Protein AF-A0A0D3JJ73-F1 (afdb_monomer_lite)

Foldseek 3Di:
DDPVVVVVVVVCVVVVLVVCCVVVVAPGWDKDWADDVVSVDPDPDTDIDTGGDRDDPPPDDPPDDDDCVVVPPDDDDDDDDDDDDDDDPDDD

Radius of gyration: 17.13 Å; chains: 1; bounding box: 45×40×37 Å

Sequence (92 aa):
MAPDVAASTLASLPRLAQLVKAATGAPAVKVLQNSGAEAGQEVFHAHFHVVPRFGKGDSSEPGPMLPAEAAEATLPSEEGRGALASGRCSTL

InterPro domains:
  IPR001310 Histidine triad (HIT) protein [PTHR46648] (1-67)
  IPR011146 HIT-like domain [PF01230] (9-54)
  IPR011146 HIT-like domain [PS51084] (1-61)
  IPR036265 HIT-like superfamily [G3DSA:3.30.428.10] (1-77)
  IPR036265 HIT-like superfamily [SSF54197] (3-64)

Secondary structure (DSSP, 8-state):
--HHHHHHHHHHHHHHHHHHHHHHT-SEEEEE---SGGGT--SSS---EEEEE-STT------PPPPGGGS-SS------------------

Structure (mmCIF, N/CA/C/O backbone):
data_AF-A0A0D3JJ73-F1
#
_entry.id   AF-A0A0D3JJ73-F1
#
loop_
_atom_site.group_PDB
_atom_site.id
_atom_site.type_symbol
_atom_site.label_atom_id
_atom_site.label_alt_id
_atom_site.label_comp_id
_atom_site.label_asym_id
_atom_site.label_entity_id
_atom_site.label_seq_id
_atom_site.pdbx_PDB_ins_code
_atom_site.Cartn_x
_atom_site.Cartn_y
_atom_site.Cartn_z
_atom_site.occupancy
_atom_site.B_iso_or_equiv
_atom_site.auth_seq_id
_atom_site.auth_comp_id
_atom_site.auth_asym_id
_atom_site.auth_atom_id
_atom_site.pdbx_PDB_model_num
ATOM 1 N N . MET A 1 1 ? 6.502 0.156 -14.106 1.00 86.62 1 MET A N 1
ATOM 2 C CA . MET A 1 1 ? 5.117 0.675 -14.158 1.00 86.62 1 MET A CA 1
ATOM 3 C C . MET A 1 1 ? 5.145 1.968 -14.954 1.00 86.62 1 MET A C 1
ATOM 5 O O . MET A 1 1 ? 6.067 2.741 -14.730 1.00 86.62 1 MET A O 1
ATOM 9 N N . ALA A 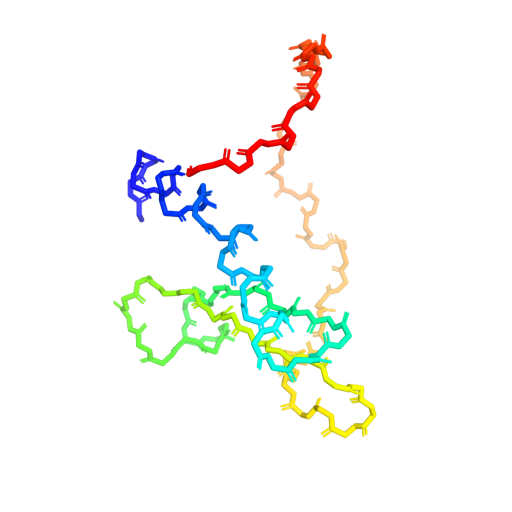1 2 ? 4.230 2.176 -15.904 1.00 94.94 2 ALA A N 1
ATOM 10 C CA . ALA A 1 2 ? 4.179 3.431 -16.660 1.00 94.94 2 ALA A CA 1
ATOM 11 C C . ALA A 1 2 ? 3.727 4.601 -15.753 1.00 94.94 2 ALA A C 1
ATOM 13 O O . ALA A 1 2 ? 3.005 4.344 -14.783 1.00 94.94 2 ALA A O 1
ATOM 14 N N . PRO A 1 3 ? 4.139 5.858 -16.016 1.00 95.69 3 PRO A N 1
ATOM 15 C CA . PRO A 1 3 ? 3.846 6.990 -15.128 1.00 95.69 3 PRO A CA 1
ATOM 16 C C . PRO A 1 3 ? 2.351 7.239 -14.882 1.00 95.69 3 PRO A C 1
ATOM 18 O O . PRO A 1 3 ? 1.945 7.518 -13.756 1.00 95.69 3 PRO A O 1
ATOM 21 N N . ASP A 1 4 ? 1.520 7.092 -15.909 1.00 96.00 4 ASP A N 1
ATOM 22 C CA . ASP A 1 4 ? 0.061 7.243 -15.850 1.00 96.00 4 ASP A CA 1
ATOM 23 C C . ASP A 1 4 ? -0.607 6.130 -15.021 1.00 96.00 4 ASP A C 1
ATOM 25 O O . ASP A 1 4 ? -1.492 6.383 -14.194 1.00 96.00 4 ASP A O 1
ATOM 29 N N . VAL A 1 5 ? -0.120 4.895 -15.165 1.00 94.44 5 VAL A N 1
ATOM 30 C CA . VAL A 1 5 ? -0.559 3.748 -14.357 1.00 94.44 5 VAL A CA 1
ATOM 31 C C . VAL A 1 5 ? -0.155 3.936 -12.893 1.00 94.44 5 VAL A C 1
ATOM 33 O O . VAL A 1 5 ? -0.944 3.657 -11.989 1.00 94.44 5 VAL A O 1
ATOM 36 N N . ALA A 1 6 ? 1.047 4.457 -12.637 1.00 94.62 6 ALA A N 1
ATOM 37 C CA . ALA A 1 6 ? 1.499 4.764 -11.284 1.00 94.62 6 ALA A CA 1
ATOM 38 C C . ALA A 1 6 ? 0.645 5.863 -10.642 1.00 94.62 6 ALA A C 1
ATOM 40 O O . ALA A 1 6 ? 0.180 5.688 -9.516 1.00 94.62 6 ALA A O 1
ATOM 41 N N . ALA A 1 7 ? 0.376 6.951 -11.367 1.00 95.69 7 ALA A N 1
ATOM 42 C CA . ALA A 1 7 ? -0.447 8.052 -10.877 1.00 95.69 7 ALA A CA 1
ATOM 43 C C . ALA A 1 7 ? -1.861 7.585 -10.497 1.00 95.69 7 ALA A C 1
ATOM 45 O O . ALA A 1 7 ? -2.325 7.855 -9.389 1.00 95.69 7 ALA A O 1
ATOM 46 N N . SER A 1 8 ? -2.525 6.832 -11.378 1.00 95.38 8 SER A N 1
ATOM 47 C CA . SER A 1 8 ? -3.877 6.312 -11.127 1.00 95.38 8 SER A CA 1
ATOM 48 C C . SER A 1 8 ? -3.926 5.295 -9.978 1.00 95.38 8 SER A C 1
ATOM 50 O O . SER A 1 8 ? -4.832 5.350 -9.142 1.00 95.38 8 SER A O 1
ATOM 52 N N . THR A 1 9 ? -2.928 4.411 -9.880 1.00 93.38 9 THR A N 1
ATOM 53 C CA . THR A 1 9 ? -2.840 3.417 -8.798 1.00 93.38 9 THR A CA 1
ATOM 54 C C . THR A 1 9 ? -2.608 4.090 -7.442 1.00 93.38 9 THR A C 1
ATOM 56 O O . THR A 1 9 ? -3.349 3.844 -6.486 1.00 93.38 9 THR A O 1
ATOM 59 N N . LEU A 1 10 ? -1.616 4.983 -7.354 1.00 95.12 10 LEU A N 1
ATOM 60 C CA . LEU A 1 10 ? -1.254 5.666 -6.110 1.00 95.12 10 LEU A CA 1
ATOM 61 C C . LEU A 1 10 ? -2.342 6.645 -5.645 1.00 95.12 10 LEU A C 1
ATOM 63 O O . LEU A 1 10 ? -2.536 6.794 -4.439 1.00 95.12 10 LEU A O 1
ATOM 67 N N . ALA A 1 11 ? -3.107 7.247 -6.565 1.00 96.38 11 ALA A N 1
ATOM 68 C CA . ALA A 1 11 ? -4.228 8.127 -6.224 1.00 96.38 11 ALA A CA 1
ATOM 69 C C . ALA A 1 11 ? -5.301 7.434 -5.361 1.00 96.38 11 ALA A C 1
ATOM 71 O O . ALA A 1 11 ? -5.967 8.084 -4.555 1.00 96.38 11 ALA A O 1
ATOM 72 N N . SER A 1 12 ? -5.447 6.111 -5.484 1.00 94.38 12 SER A N 1
ATOM 73 C CA . SER A 1 12 ? -6.433 5.333 -4.721 1.00 94.38 12 SER A CA 1
ATOM 74 C C . SER A 1 12 ? -5.932 4.886 -3.339 1.00 94.38 12 SER A C 1
ATOM 76 O O . SER A 1 12 ? -6.744 4.555 -2.468 1.00 94.38 12 SER A O 1
ATOM 78 N N . LEU A 1 13 ? -4.614 4.886 -3.098 1.00 94.62 13 LEU A N 1
ATOM 79 C CA . LEU A 1 13 ? -4.024 4.350 -1.864 1.00 94.62 13 LEU A CA 1
ATOM 80 C C . LEU A 1 13 ? -4.450 5.085 -0.584 1.00 94.62 13 LEU A C 1
ATOM 82 O O . LEU A 1 13 ? -4.752 4.392 0.390 1.00 94.62 13 LEU A O 1
ATOM 86 N N . PRO A 1 14 ? -4.541 6.432 -0.532 1.00 94.56 14 PRO A N 1
ATOM 87 C CA . PRO A 1 14 ? -4.975 7.123 0.683 1.00 94.56 14 PRO A CA 1
ATOM 88 C C . PRO A 1 14 ? -6.381 6.709 1.127 1.00 94.56 14 PRO A C 1
ATOM 90 O O . PRO A 1 14 ? -6.608 6.450 2.310 1.00 94.56 14 PRO A O 1
ATOM 93 N N . ARG A 1 15 ? -7.312 6.571 0.171 1.00 95.69 15 ARG A N 1
ATOM 94 C CA . ARG A 1 15 ? -8.680 6.103 0.436 1.00 95.69 15 ARG A CA 1
ATOM 95 C C . ARG A 1 15 ? -8.675 4.667 0.957 1.00 95.69 15 ARG A C 1
ATOM 97 O O . ARG A 1 15 ? -9.331 4.385 1.956 1.00 95.69 15 ARG A O 1
ATOM 104 N N . LEU A 1 16 ? -7.923 3.769 0.317 1.00 95.38 16 LEU A N 1
ATOM 105 C CA . LEU A 1 16 ? -7.816 2.373 0.752 1.00 95.38 16 LEU A CA 1
ATOM 106 C C . LEU A 1 16 ? -7.214 2.254 2.156 1.00 95.38 16 LEU A C 1
ATOM 108 O O . LEU A 1 16 ? -7.758 1.530 2.984 1.00 95.38 16 LEU A O 1
ATOM 112 N N . ALA A 1 17 ? -6.152 3.000 2.462 1.00 94.88 17 ALA A N 1
ATOM 113 C CA . ALA A 1 17 ? -5.533 2.987 3.784 1.00 94.88 17 ALA A CA 1
ATOM 114 C C . ALA A 1 17 ? -6.507 3.455 4.880 1.00 94.88 17 ALA A C 1
ATOM 116 O O . ALA A 1 17 ? -6.571 2.840 5.945 1.00 94.88 17 ALA A O 1
ATOM 117 N N . GLN A 1 18 ? -7.308 4.493 4.617 1.00 95.50 18 GLN A N 1
ATOM 118 C CA . GLN A 1 18 ? -8.349 4.953 5.544 1.00 95.50 18 GLN A CA 1
ATOM 119 C C . GLN A 1 18 ? -9.450 3.907 5.746 1.00 95.50 18 GLN A C 1
ATOM 121 O O . GLN A 1 18 ? -9.851 3.664 6.884 1.00 95.50 18 GLN A O 1
ATOM 126 N N . LEU A 1 19 ? -9.908 3.262 4.669 1.00 96.06 19 LEU A N 1
ATOM 127 C CA . LEU A 1 19 ? -10.920 2.205 4.743 1.00 96.06 19 LEU A CA 1
ATOM 128 C C . LEU A 1 19 ? -10.409 0.985 5.513 1.00 96.06 19 LEU A C 1
ATOM 130 O O . LEU A 1 19 ? -11.114 0.485 6.382 1.00 96.06 19 LEU A O 1
ATOM 134 N N . VAL A 1 20 ? -9.173 0.547 5.260 1.00 94.44 20 VAL A N 1
ATOM 135 C CA . VAL A 1 20 ? -8.536 -0.546 6.010 1.00 94.44 20 VAL A CA 1
ATOM 136 C C . VAL A 1 20 ? -8.406 -0.174 7.484 1.00 94.44 20 VAL A C 1
ATOM 138 O O . VAL A 1 20 ? -8.745 -0.978 8.350 1.00 94.44 20 VAL A O 1
ATOM 141 N N . LYS A 1 21 ? -7.982 1.057 7.791 1.00 93.06 21 LYS A N 1
ATOM 142 C CA . LYS A 1 21 ? -7.891 1.546 9.170 1.00 93.06 21 LYS A CA 1
ATOM 143 C C . LYS A 1 21 ? -9.253 1.512 9.872 1.00 93.06 21 LYS A C 1
ATOM 145 O O . LYS A 1 21 ? -9.354 0.996 10.980 1.00 93.06 21 LYS A O 1
ATOM 150 N N . ALA A 1 22 ? -10.296 2.019 9.215 1.00 94.25 22 ALA A N 1
ATOM 151 C CA . ALA A 1 22 ? -11.652 2.049 9.757 1.00 94.25 22 ALA A CA 1
ATOM 152 C C . ALA A 1 22 ? -12.243 0.642 9.933 1.00 94.25 22 ALA A C 1
ATOM 154 O O . ALA A 1 22 ? -12.848 0.361 10.961 1.00 94.25 22 ALA A O 1
ATOM 155 N N . ALA A 1 23 ? -12.032 -0.249 8.961 1.00 95.06 23 ALA A N 1
ATOM 156 C CA . ALA A 1 23 ? -12.546 -1.616 8.991 1.00 95.06 23 ALA A CA 1
ATOM 157 C C . ALA A 1 23 ? -11.866 -2.487 10.055 1.00 95.06 23 ALA A C 1
ATOM 159 O O . ALA A 1 23 ? -12.495 -3.377 10.617 1.00 95.06 23 ALA A O 1
ATOM 160 N N . THR A 1 24 ? -10.582 -2.245 10.323 1.00 91.88 24 THR A N 1
ATOM 161 C CA . THR A 1 24 ? -9.788 -3.067 11.249 1.00 91.88 24 THR A CA 1
ATOM 162 C C . THR A 1 24 ? -9.671 -2.468 12.650 1.00 91.88 24 THR A C 1
ATOM 164 O O . THR A 1 24 ? -9.255 -3.163 13.570 1.00 91.88 24 THR A O 1
ATOM 167 N N . GLY A 1 25 ? -10.008 -1.186 12.832 1.00 91.06 25 GLY A N 1
ATOM 168 C CA . GLY A 1 25 ? -9.811 -0.469 14.096 1.00 91.06 25 GLY A CA 1
ATOM 169 C C . GLY A 1 25 ? -8.338 -0.219 14.442 1.00 91.06 25 GLY A C 1
ATOM 170 O O . GLY A 1 25 ? -8.029 0.186 15.562 1.00 91.06 25 GLY A O 1
ATOM 171 N N . ALA A 1 26 ? -7.420 -0.460 13.502 1.00 91.12 26 ALA A N 1
ATOM 172 C CA . ALA A 1 26 ? -5.994 -0.290 13.729 1.00 91.12 26 ALA A CA 1
ATOM 173 C C . ALA A 1 26 ? -5.632 1.191 13.973 1.00 91.12 26 ALA A C 1
ATOM 175 O O . ALA A 1 26 ? -6.141 2.081 13.286 1.00 91.12 26 ALA A O 1
ATOM 176 N N . PRO A 1 27 ? -4.719 1.511 14.906 1.00 90.88 27 PRO A N 1
ATOM 177 C CA . PRO A 1 27 ? -4.250 2.882 15.110 1.00 90.88 27 PRO A CA 1
ATOM 178 C C . PRO A 1 27 ? -3.471 3.434 13.905 1.00 90.88 27 PRO A C 1
ATOM 180 O O . PRO A 1 27 ? -3.536 4.639 13.630 1.00 90.88 27 PRO A O 1
ATOM 183 N N . ALA A 1 28 ? -2.776 2.576 13.152 1.00 90.50 28 ALA A N 1
ATOM 184 C CA . ALA A 1 28 ? -1.969 2.960 11.996 1.00 90.50 28 ALA A CA 1
ATOM 185 C C . ALA A 1 28 ? -2.045 1.927 10.860 1.00 90.50 28 ALA A C 1
ATOM 187 O O . ALA A 1 28 ? -2.489 0.797 11.051 1.00 90.50 28 ALA A O 1
ATOM 188 N N . VAL A 1 29 ? -1.599 2.323 9.666 1.00 93.25 29 VAL A N 1
ATOM 189 C CA . VAL A 1 29 ? -1.499 1.465 8.477 1.00 93.25 29 VAL A CA 1
ATOM 190 C C . VAL A 1 29 ? -0.149 1.718 7.813 1.00 93.25 29 VAL A C 1
ATOM 192 O O . VAL A 1 29 ? 0.262 2.869 7.671 1.00 93.25 29 VAL A O 1
ATOM 195 N N . LYS A 1 30 ? 0.538 0.650 7.406 1.00 93.06 30 LYS A N 1
ATOM 196 C CA . LYS A 1 30 ? 1.775 0.694 6.623 1.00 93.06 30 LYS A CA 1
ATOM 197 C C . LYS A 1 30 ? 1.458 0.392 5.164 1.00 93.06 30 LYS A C 1
ATOM 199 O O . LYS A 1 30 ? 0.833 -0.626 4.879 1.00 93.06 30 LYS A O 1
ATOM 204 N N . VAL A 1 31 ? 1.914 1.251 4.258 1.00 94.56 31 VAL A N 1
ATOM 205 C CA . VAL A 1 31 ? 1.823 1.028 2.813 1.00 94.56 31 VAL A CA 1
ATOM 206 C C . VAL A 1 31 ? 3.232 0.866 2.260 1.00 94.56 31 VAL A C 1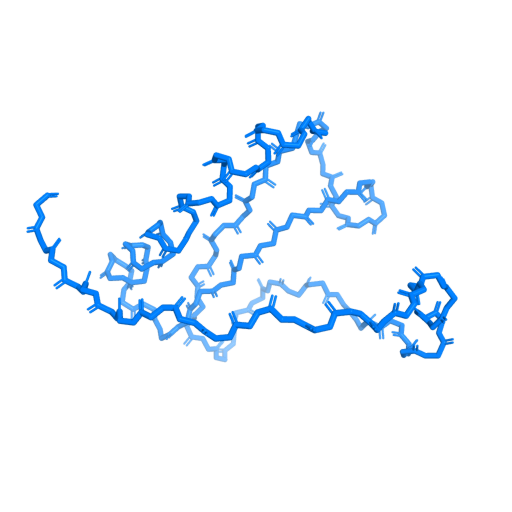
ATOM 208 O O . VAL A 1 31 ? 4.068 1.733 2.497 1.00 94.56 31 VAL A O 1
ATOM 211 N N . LEU A 1 32 ? 3.512 -0.241 1.571 1.00 94.44 32 LEU A N 1
ATOM 212 C CA . LEU A 1 32 ? 4.828 -0.505 0.979 1.00 94.44 32 LEU A CA 1
ATOM 213 C C . LEU A 1 32 ? 4.708 -1.259 -0.344 1.00 94.44 32 LEU A C 1
ATOM 215 O O . LEU A 1 32 ? 3.733 -1.975 -0.580 1.00 94.44 32 LEU A O 1
ATOM 219 N N . GLN A 1 33 ? 5.732 -1.112 -1.175 1.00 95.19 33 GLN A N 1
ATOM 220 C CA . GLN A 1 33 ? 5.946 -1.897 -2.381 1.00 95.19 33 GLN A CA 1
ATOM 221 C C . GLN A 1 33 ? 7.412 -2.322 -2.404 1.00 95.19 33 GLN A C 1
ATOM 223 O O . GLN A 1 33 ? 8.296 -1.489 -2.214 1.00 95.19 33 GLN A O 1
ATOM 228 N N . ASN A 1 34 ? 7.653 -3.612 -2.631 1.00 95.25 34 ASN A N 1
ATOM 229 C CA . ASN A 1 34 ? 8.997 -4.170 -2.727 1.00 95.25 34 ASN A CA 1
ATOM 230 C C . ASN A 1 34 ? 9.356 -4.373 -4.196 1.00 95.25 34 ASN A C 1
ATOM 232 O O . ASN A 1 34 ? 8.581 -4.970 -4.948 1.00 95.25 34 ASN A O 1
ATOM 236 N N . SER A 1 35 ? 10.529 -3.886 -4.596 1.00 95.75 35 SER A N 1
ATOM 237 C CA . SER A 1 35 ? 11.058 -4.036 -5.952 1.00 95.75 35 SER A CA 1
ATOM 238 C C . SER A 1 35 ? 12.354 -4.841 -5.920 1.00 95.75 35 SER A C 1
ATOM 240 O O . SER A 1 35 ? 13.376 -4.348 -5.451 1.00 95.75 35 SER A O 1
ATOM 242 N N . GLY A 1 36 ? 12.305 -6.068 -6.440 1.00 94.94 36 GLY A N 1
ATOM 243 C CA . GLY A 1 36 ? 13.416 -7.021 -6.443 1.00 94.94 36 GLY A CA 1
ATOM 244 C C . GLY A 1 36 ? 13.380 -8.011 -5.274 1.00 94.94 36 GLY A C 1
ATOM 245 O O . GLY A 1 36 ? 12.843 -7.722 -4.205 1.00 94.94 36 GLY A O 1
ATOM 246 N N . ALA A 1 37 ? 13.973 -9.191 -5.485 1.00 93.94 37 ALA A N 1
ATOM 247 C CA . ALA A 1 37 ? 13.985 -10.277 -4.501 1.00 93.94 37 ALA A CA 1
ATOM 248 C C . ALA A 1 37 ? 14.632 -9.859 -3.168 1.00 93.94 37 ALA A C 1
ATOM 250 O O . ALA A 1 37 ? 14.061 -10.104 -2.112 1.00 93.94 37 ALA A O 1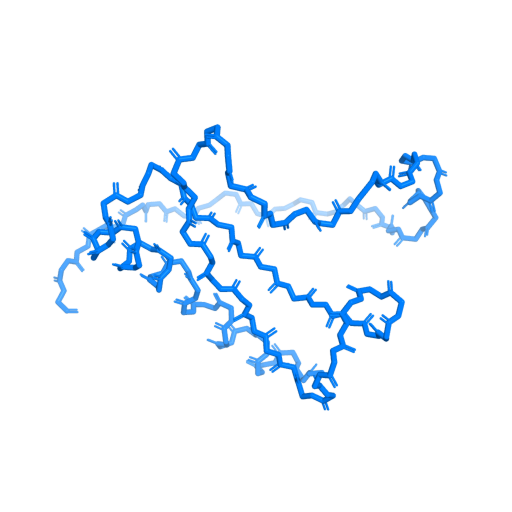
ATOM 251 N N . GLU A 1 38 ? 15.760 -9.141 -3.221 1.00 94.38 38 GLU A N 1
ATOM 252 C CA . GLU A 1 38 ? 16.480 -8.638 -2.035 1.00 94.38 38 GLU A CA 1
ATOM 253 C C . GLU A 1 38 ? 15.677 -7.606 -1.228 1.00 94.38 38 GLU A C 1
ATOM 255 O O . GLU A 1 38 ? 15.886 -7.443 -0.030 1.00 94.38 38 GLU A O 1
ATOM 260 N N . ALA A 1 39 ? 14.713 -6.929 -1.862 1.00 91.62 39 ALA A N 1
ATOM 261 C CA . ALA A 1 39 ? 13.774 -6.048 -1.171 1.00 91.62 39 ALA A CA 1
ATOM 262 C C . ALA A 1 39 ? 12.605 -6.820 -0.526 1.00 91.62 39 ALA A C 1
ATOM 264 O O . ALA A 1 39 ? 11.699 -6.200 0.024 1.00 91.62 39 ALA A O 1
ATOM 265 N N . GLY A 1 40 ? 12.582 -8.155 -0.618 1.00 92.12 40 GLY A N 1
ATOM 266 C CA . GLY A 1 40 ? 11.486 -8.999 -0.141 1.00 92.12 40 GLY A CA 1
ATOM 267 C C . GLY A 1 40 ? 10.311 -9.096 -1.118 1.00 92.12 40 GLY A C 1
ATOM 268 O O . GLY A 1 40 ? 9.168 -9.226 -0.681 1.00 92.12 40 GLY A O 1
ATOM 269 N N . GLN A 1 41 ? 10.545 -8.966 -2.431 1.00 95.44 41 GLN A N 1
ATOM 270 C CA . GLN A 1 41 ? 9.523 -9.235 -3.448 1.00 95.44 41 GLN A CA 1
ATOM 271 C C . GLN A 1 41 ? 9.509 -10.722 -3.820 1.00 95.44 41 GLN A C 1
ATOM 273 O O . GLN A 1 41 ? 10.464 -11.227 -4.404 1.00 95.44 41 GLN A O 1
ATOM 278 N N . GLU A 1 42 ? 8.391 -11.399 -3.566 1.00 95.25 42 GLU A N 1
ATOM 279 C CA . GLU A 1 42 ? 8.199 -12.802 -3.971 1.00 95.25 42 GLU A CA 1
ATOM 280 C C . GLU A 1 42 ? 7.408 -12.928 -5.282 1.00 95.25 42 GLU A C 1
ATOM 282 O O . GLU A 1 42 ? 7.678 -13.799 -6.108 1.00 95.25 42 GLU A O 1
ATOM 287 N N . VAL A 1 43 ? 6.446 -12.026 -5.510 1.00 95.94 43 VAL A N 1
ATOM 288 C CA . VAL A 1 43 ? 5.618 -11.999 -6.724 1.00 95.94 43 VAL A CA 1
ATOM 289 C C . VAL A 1 43 ? 6.063 -10.853 -7.627 1.00 95.94 43 VAL A C 1
ATOM 291 O O . VAL A 1 43 ? 5.893 -9.677 -7.293 1.00 95.94 43 VAL A O 1
ATOM 294 N N . PHE A 1 44 ? 6.584 -11.190 -8.810 1.00 95.31 44 PHE A N 1
ATOM 295 C CA . PHE A 1 44 ? 7.097 -10.243 -9.814 1.00 95.31 44 PHE A CA 1
ATOM 296 C C . PHE A 1 44 ? 5.988 -9.572 -10.641 1.00 95.31 44 PHE A C 1
ATOM 298 O O . PHE A 1 44 ? 6.031 -9.483 -11.865 1.00 95.31 44 PHE A O 1
ATOM 305 N N . HIS A 1 45 ? 4.988 -9.061 -9.931 1.00 94.44 45 HIS A N 1
ATOM 306 C CA . HIS A 1 45 ? 3.972 -8.137 -10.409 1.00 94.44 45 HIS A CA 1
ATOM 307 C C . HIS A 1 45 ? 3.939 -6.963 -9.433 1.00 94.44 45 HIS A C 1
ATOM 309 O O . HIS A 1 45 ? 4.001 -7.186 -8.228 1.00 94.44 45 HIS A O 1
ATOM 315 N N . ALA A 1 46 ? 3.878 -5.720 -9.908 1.00 93.19 46 ALA A N 1
ATOM 316 C CA . ALA A 1 46 ? 3.859 -4.577 -9.000 1.00 93.19 46 ALA A CA 1
ATOM 317 C C . ALA A 1 46 ? 2.580 -4.603 -8.146 1.00 93.19 46 ALA A C 1
ATOM 319 O O . ALA A 1 46 ? 1.476 -4.536 -8.678 1.00 93.19 46 ALA A O 1
ATOM 320 N N . HIS A 1 47 ? 2.736 -4.705 -6.829 1.00 95.44 47 HIS A N 1
ATOM 321 C CA . HIS A 1 47 ? 1.636 -4.752 -5.872 1.00 95.44 47 HIS A CA 1
ATOM 322 C C . HIS A 1 47 ? 1.978 -3.918 -4.641 1.00 95.44 47 HIS A C 1
ATOM 324 O O . HIS A 1 47 ? 3.143 -3.768 -4.283 1.00 95.44 47 HIS A O 1
ATOM 330 N N . PHE A 1 48 ? 0.952 -3.382 -3.989 1.00 95.19 48 PHE A N 1
ATOM 331 C CA . PHE A 1 48 ? 1.102 -2.599 -2.770 1.00 95.19 48 PHE A CA 1
ATOM 332 C C . PHE A 1 48 ? 0.524 -3.381 -1.604 1.00 95.19 48 PHE A C 1
ATOM 334 O O . PHE A 1 48 ? -0.636 -3.796 -1.636 1.00 95.19 48 PHE A O 1
ATOM 341 N N . HIS A 1 49 ? 1.317 -3.550 -0.556 1.00 94.69 49 HIS A N 1
ATOM 342 C CA . HIS A 1 49 ? 0.810 -4.047 0.711 1.00 94.69 49 HIS A CA 1
ATOM 343 C C . HIS A 1 49 ? 0.207 -2.881 1.490 1.00 94.69 49 HIS A C 1
ATOM 345 O O . HIS A 1 49 ? 0.861 -1.855 1.658 1.00 94.69 49 HIS A O 1
ATOM 351 N N . VAL A 1 50 ? -1.017 -3.050 1.992 1.00 94.00 50 VAL A N 1
ATOM 352 C CA . VAL A 1 50 ? -1.686 -2.117 2.911 1.00 94.00 50 VAL A CA 1
ATOM 353 C C . VAL A 1 50 ? -1.934 -2.871 4.213 1.00 94.00 50 VAL A C 1
ATOM 355 O O . VAL A 1 50 ? -2.895 -3.625 4.336 1.00 94.00 50 VAL A O 1
ATOM 358 N N . VAL A 1 51 ? -1.016 -2.7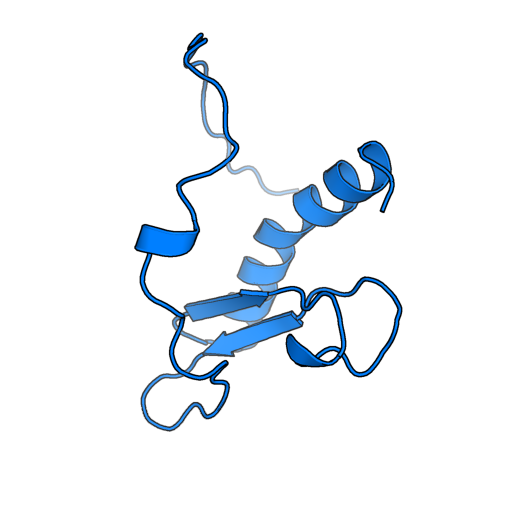23 5.165 1.00 92.62 51 VAL A N 1
ATOM 359 C CA . VAL A 1 51 ? -0.949 -3.558 6.370 1.00 92.62 51 VAL A CA 1
ATOM 360 C C . VAL A 1 51 ? -1.401 -2.752 7.591 1.00 92.62 51 VAL A C 1
ATOM 362 O O . VAL A 1 51 ? -0.704 -1.805 7.967 1.00 92.62 51 VAL A O 1
ATOM 365 N N . PRO A 1 52 ? -2.537 -3.086 8.230 1.00 92.62 52 PRO A N 1
ATOM 366 C CA . PRO A 1 52 ? -2.935 -2.475 9.498 1.00 92.62 52 PRO A CA 1
ATOM 367 C C . PRO A 1 52 ? -1.925 -2.812 10.605 1.00 92.62 52 PRO A C 1
ATOM 369 O O . PRO A 1 52 ? -1.375 -3.911 10.641 1.00 92.62 52 PRO A O 1
ATOM 372 N N . ARG A 1 53 ? -1.657 -1.855 11.495 1.00 91.00 53 ARG A N 1
ATOM 373 C CA . ARG A 1 53 ? -0.690 -1.969 12.598 1.00 91.00 53 ARG A CA 1
ATOM 374 C C . ARG A 1 53 ? -1.388 -1.711 13.928 1.00 91.00 53 ARG A C 1
ATOM 376 O O . ARG A 1 53 ? -2.001 -0.654 14.076 1.00 91.00 53 ARG A O 1
ATOM 383 N N . PHE A 1 54 ? -1.272 -2.639 14.876 1.00 87.94 54 PHE A N 1
ATOM 384 C CA . PHE A 1 54 ? -1.916 -2.615 16.195 1.00 87.94 54 PHE A CA 1
ATOM 385 C C . PHE A 1 54 ? -0.952 -2.320 17.351 1.00 87.94 54 PHE A C 1
ATOM 387 O O . PHE A 1 54 ? -1.399 -2.083 18.473 1.00 87.94 54 PHE A O 1
ATOM 394 N N . GLY A 1 55 ? 0.355 -2.252 17.088 1.00 80.06 55 GLY A N 1
ATOM 395 C CA . GLY A 1 55 ? 1.359 -1.875 18.079 1.00 80.06 55 GLY A CA 1
ATOM 396 C C . GLY A 1 55 ? 2.248 -3.042 18.506 1.00 80.06 55 GLY A C 1
ATOM 397 O O . GLY A 1 55 ? 2.761 -3.787 17.674 1.00 80.06 55 GLY A O 1
ATOM 398 N N . LYS A 1 56 ? 2.549 -3.137 19.806 1.00 60.22 56 LYS A N 1
ATOM 399 C CA . LYS A 1 56 ? 3.663 -3.955 20.310 1.00 60.22 56 LYS A CA 1
ATOM 400 C C . LYS A 1 56 ? 3.380 -5.453 20.107 1.00 60.22 56 LYS A C 1
ATOM 402 O O . LYS A 1 56 ? 2.496 -6.001 20.753 1.00 60.22 56 LYS A O 1
ATOM 407 N N . GLY A 1 57 ? 4.148 -6.087 19.218 1.00 60.62 57 GLY A N 1
ATOM 408 C CA . GLY A 1 57 ? 3.944 -7.470 18.767 1.00 60.62 57 GLY A CA 1
ATOM 409 C C . GLY A 1 57 ? 3.657 -7.599 17.267 1.00 60.62 57 GLY A C 1
ATOM 410 O O . GLY A 1 57 ? 3.691 -8.710 16.750 1.00 60.62 57 GLY A O 1
ATOM 411 N N . ASP A 1 58 ? 3.438 -6.486 16.556 1.00 58.84 58 ASP A N 1
ATOM 412 C CA . ASP A 1 58 ? 3.322 -6.484 15.097 1.00 58.84 58 ASP A CA 1
ATOM 413 C C . ASP A 1 58 ? 4.664 -6.860 14.440 1.00 58.84 58 ASP A C 1
ATOM 415 O O . ASP A 1 58 ? 5.472 -5.981 14.121 1.00 58.84 58 ASP A O 1
ATOM 419 N N . SER A 1 59 ? 4.910 -8.141 14.180 1.00 59.50 59 SER A N 1
ATOM 420 C CA . SER A 1 59 ? 5.997 -8.564 13.297 1.00 59.50 59 SER A CA 1
ATOM 421 C C . SER A 1 59 ? 5.632 -8.239 11.844 1.00 59.50 59 SER A C 1
ATOM 423 O O . SER A 1 59 ? 4.819 -8.907 11.213 1.00 59.50 59 SER A O 1
ATOM 425 N N . SER A 1 60 ? 6.217 -7.176 11.289 1.00 54.75 60 SER A N 1
ATOM 426 C CA . SER A 1 60 ? 6.137 -6.902 9.843 1.00 54.75 60 SER A CA 1
ATOM 427 C C . SER A 1 60 ? 7.395 -6.228 9.282 1.00 54.75 60 SER A C 1
ATOM 429 O O . SER A 1 60 ? 7.317 -5.557 8.255 1.00 54.75 60 SER A O 1
ATOM 431 N N . GLU A 1 61 ? 8.526 -6.309 9.981 1.00 52.38 61 GLU A N 1
ATOM 432 C CA . GLU A 1 61 ? 9.754 -5.561 9.670 1.00 52.38 61 GLU A CA 1
ATOM 433 C C . GLU A 1 61 ? 10.261 -5.842 8.236 1.00 52.38 61 GLU A C 1
ATOM 435 O O . GLU A 1 61 ? 10.466 -7.007 7.903 1.00 52.38 61 GLU A O 1
ATOM 440 N N . PRO A 1 62 ? 10.580 -4.838 7.396 1.00 54.44 62 PRO A N 1
ATOM 441 C CA . PRO A 1 62 ? 11.880 -4.845 6.744 1.00 54.44 62 PRO A CA 1
ATOM 442 C C . PRO A 1 62 ? 12.917 -4.479 7.818 1.00 54.44 62 PRO A C 1
ATOM 444 O O . PRO A 1 62 ? 12.718 -3.513 8.554 1.00 54.44 62 PRO A O 1
ATOM 447 N N . GLY A 1 63 ? 13.977 -5.276 7.952 1.00 50.31 63 GLY A N 1
ATOM 448 C CA . GLY A 1 63 ? 15.067 -5.048 8.909 1.00 50.31 63 GLY A CA 1
ATOM 449 C C . GLY A 1 63 ? 15.810 -3.713 8.704 1.00 50.31 63 GLY A C 1
ATOM 450 O O . GLY A 1 63 ? 15.399 -2.892 7.884 1.00 50.31 63 GLY A O 1
ATOM 451 N N . PRO A 1 64 ? 16.900 -3.461 9.455 1.00 46.91 64 PRO A N 1
ATOM 452 C CA . PRO A 1 64 ? 17.535 -2.147 9.526 1.00 46.91 64 PRO A CA 1
ATOM 453 C C . PRO A 1 64 ? 17.879 -1.581 8.142 1.00 46.91 64 PRO A C 1
ATOM 455 O O . PRO A 1 64 ? 18.536 -2.225 7.327 1.00 46.91 64 PRO A O 1
ATOM 458 N N . MET A 1 65 ? 17.425 -0.348 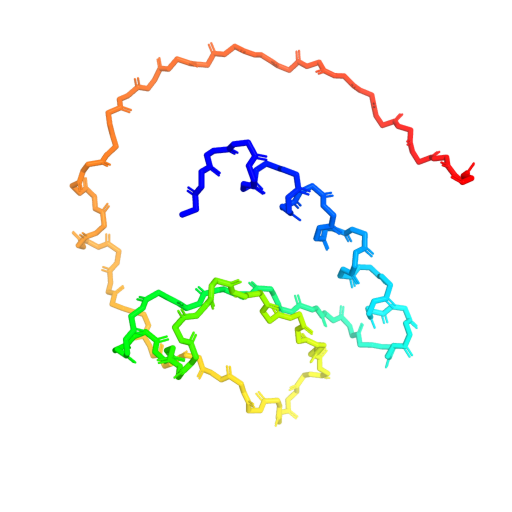7.910 1.00 51.66 65 MET A N 1
ATOM 459 C CA . MET A 1 65 ? 17.727 0.456 6.731 1.00 51.66 65 MET A CA 1
ATOM 460 C C . MET A 1 65 ? 19.192 0.896 6.793 1.00 51.66 65 MET A C 1
ATOM 462 O O . MET A 1 65 ? 19.645 1.385 7.829 1.00 51.66 65 MET A O 1
ATOM 466 N N . LEU A 1 66 ? 19.929 0.709 5.696 1.00 46.47 66 LEU A N 1
ATOM 467 C CA . LEU A 1 66 ? 21.292 1.225 5.551 1.00 46.47 66 LEU A CA 1
ATOM 468 C C . LEU A 1 66 ? 21.318 2.747 5.806 1.00 46.47 66 LEU A C 1
AT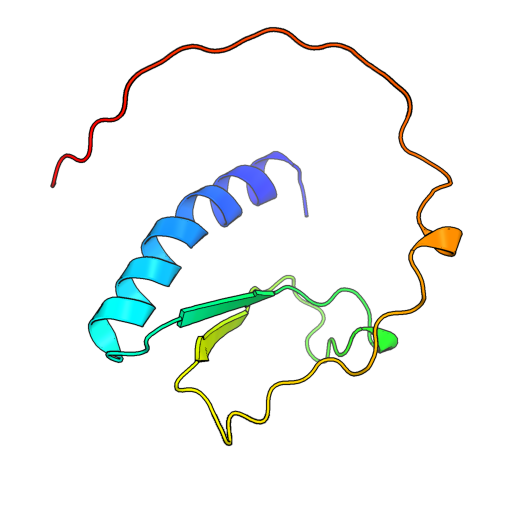OM 470 O O . LEU A 1 66 ? 20.327 3.427 5.524 1.00 46.47 66 LEU A O 1
ATOM 474 N N . PRO A 1 67 ? 22.422 3.289 6.352 1.00 40.56 67 PRO A N 1
ATOM 475 C CA . PRO A 1 67 ? 22.503 4.698 6.710 1.00 40.56 67 PRO A CA 1
ATOM 476 C C . PRO A 1 67 ? 22.326 5.610 5.485 1.00 40.56 67 PRO A C 1
ATOM 478 O O . PRO A 1 67 ? 22.728 5.284 4.368 1.00 40.56 67 PRO A O 1
ATOM 481 N N . ALA A 1 68 ? 21.714 6.773 5.723 1.00 48.50 68 ALA A N 1
ATOM 482 C CA . ALA A 1 68 ? 21.292 7.752 4.716 1.00 48.50 68 ALA A CA 1
ATOM 483 C C . ALA A 1 68 ? 22.424 8.295 3.816 1.00 48.50 68 ALA A C 1
ATOM 485 O O . ALA A 1 68 ? 22.156 8.871 2.767 1.00 48.50 68 ALA A O 1
ATOM 486 N N . GLU A 1 69 ? 23.681 8.074 4.188 1.00 38.75 69 GLU A N 1
ATOM 487 C CA . GLU A 1 69 ? 24.885 8.493 3.462 1.00 38.75 69 GLU A CA 1
ATOM 488 C C . GLU A 1 69 ? 25.073 7.827 2.081 1.00 38.75 69 GLU A C 1
ATOM 490 O O . GLU A 1 69 ? 25.774 8.374 1.236 1.00 38.75 69 GLU A O 1
ATOM 495 N N . ALA A 1 70 ? 24.402 6.703 1.792 1.00 46.06 70 ALA A N 1
ATOM 496 C CA . ALA A 1 70 ? 24.397 6.092 0.453 1.00 46.06 70 ALA A CA 1
ATOM 497 C C . ALA A 1 70 ? 23.268 6.605 -0.471 1.00 46.06 70 ALA A C 1
ATOM 499 O O . ALA A 1 70 ? 23.250 6.274 -1.656 1.00 46.06 70 ALA A O 1
ATOM 500 N N . ALA A 1 71 ? 22.318 7.393 0.050 1.00 47.09 71 ALA A N 1
ATOM 501 C CA . ALA A 1 71 ? 21.141 7.861 -0.691 1.00 47.09 71 ALA A CA 1
ATOM 502 C C . ALA A 1 71 ? 21.332 9.240 -1.357 1.00 47.09 71 ALA A C 1
ATOM 504 O O . ALA A 1 71 ? 20.472 9.671 -2.121 1.00 47.09 71 ALA A O 1
ATOM 505 N N . GLU A 1 72 ? 22.445 9.931 -1.091 1.00 37.09 72 GLU A N 1
ATOM 506 C CA . GLU A 1 72 ? 22.659 11.324 -1.515 1.00 37.09 72 GLU A CA 1
ATOM 507 C C . GLU A 1 72 ? 23.195 11.497 -2.952 1.00 37.09 72 GLU A C 1
ATOM 509 O O . GLU A 1 72 ? 23.347 12.618 -3.433 1.00 37.09 72 GLU A O 1
ATOM 514 N N . ALA A 1 73 ? 23.442 10.415 -3.692 1.00 44.91 73 ALA A N 1
ATOM 515 C CA . ALA A 1 73 ? 23.814 10.501 -5.100 1.00 44.91 73 ALA A CA 1
ATOM 516 C C . ALA A 1 73 ? 22.582 10.282 -5.991 1.00 44.91 73 ALA A C 1
ATOM 518 O O . ALA A 1 73 ? 22.144 9.150 -6.186 1.00 44.91 73 ALA A O 1
ATOM 519 N N . THR A 1 74 ? 22.103 11.366 -6.612 1.00 40.94 74 THR A N 1
ATOM 520 C CA . THR A 1 74 ? 21.105 11.447 -7.707 1.00 40.94 74 THR A CA 1
ATOM 521 C C . THR A 1 74 ? 19.700 11.927 -7.319 1.00 40.94 74 THR A C 1
ATOM 523 O O . THR A 1 74 ? 18.709 11.259 -7.593 1.00 40.94 74 THR A O 1
ATOM 526 N N . LEU A 1 75 ? 19.588 13.155 -6.811 1.00 38.94 75 LEU A N 1
ATOM 527 C CA . LEU A 1 75 ? 18.466 14.035 -7.171 1.00 38.94 75 LEU A CA 1
ATOM 528 C C . LEU A 1 75 ? 19.021 15.440 -7.479 1.00 38.94 75 LEU A C 1
ATOM 530 O O . LEU A 1 75 ? 19.541 16.077 -6.566 1.00 38.94 75 LEU A O 1
ATOM 534 N N . PRO A 1 76 ? 18.969 15.935 -8.734 1.00 36.47 76 PRO A N 1
ATOM 535 C CA . PRO A 1 76 ? 19.286 17.329 -9.031 1.00 36.47 76 PRO A CA 1
ATOM 536 C C . PRO A 1 76 ? 18.158 18.281 -8.586 1.00 36.47 76 PRO A C 1
ATOM 538 O O . PRO A 1 76 ? 17.017 17.881 -8.367 1.00 36.47 76 PRO A O 1
ATOM 541 N N . SER A 1 77 ? 18.539 19.548 -8.455 1.00 42.03 77 SER A N 1
ATOM 542 C CA . SER A 1 77 ? 18.031 20.633 -7.606 1.00 42.03 77 SER A CA 1
ATOM 543 C C . SER A 1 77 ? 16.776 21.417 -8.056 1.00 42.03 77 SER A C 1
ATOM 545 O O . SER A 1 77 ? 16.596 21.689 -9.235 1.00 42.03 77 SER A O 1
ATOM 547 N N . GLU A 1 78 ? 16.017 21.885 -7.050 1.00 48.69 78 GLU A N 1
ATOM 548 C CA . GLU A 1 78 ? 15.491 23.259 -6.817 1.00 48.69 78 GLU A CA 1
ATOM 549 C C . GLU A 1 78 ? 14.611 24.036 -7.829 1.00 48.69 78 GLU A C 1
ATOM 551 O O . GLU A 1 78 ? 14.897 25.193 -8.122 1.00 48.69 78 GLU A O 1
ATOM 556 N N . GLU A 1 79 ? 13.415 23.560 -8.190 1.00 37.28 79 GLU A N 1
ATOM 557 C CA . GLU A 1 79 ? 12.372 24.478 -8.703 1.00 37.28 79 GLU A CA 1
ATOM 558 C C . GLU A 1 79 ? 11.047 24.333 -7.946 1.00 37.28 79 GLU A C 1
ATOM 560 O O . GLU A 1 79 ? 10.138 23.589 -8.306 1.00 37.28 79 GLU A O 1
ATOM 565 N N . GLY A 1 80 ? 10.937 25.085 -6.847 1.00 39.81 80 GLY A N 1
ATOM 566 C CA . GLY A 1 80 ? 9.668 25.339 -6.180 1.00 39.81 80 GLY A CA 1
ATOM 567 C C . GLY A 1 80 ? 8.780 26.293 -6.984 1.00 39.81 80 GLY A C 1
ATOM 568 O O . GLY A 1 80 ? 9.250 27.322 -7.462 1.00 39.81 80 GLY A O 1
ATOM 569 N N . ARG A 1 81 ? 7.485 25.962 -7.078 1.00 39.66 81 ARG A N 1
ATOM 570 C CA . ARG A 1 81 ? 6.305 26.841 -7.275 1.00 39.66 81 ARG A CA 1
ATOM 571 C C . ARG A 1 81 ? 5.092 25.918 -7.476 1.00 39.66 81 ARG A C 1
ATOM 573 O O . ARG A 1 81 ? 5.074 25.139 -8.410 1.00 39.66 81 ARG A O 1
ATOM 580 N N . GLY A 1 82 ? 4.041 25.914 -6.671 1.00 25.23 82 GLY A N 1
ATOM 581 C CA . GLY A 1 82 ? 3.679 26.752 -5.547 1.00 25.23 82 GLY A CA 1
ATOM 582 C C . GLY A 1 82 ? 2.445 26.163 -4.860 1.00 25.23 82 GLY A C 1
ATOM 583 O O . GLY A 1 82 ? 1.733 25.324 -5.410 1.00 25.23 82 GLY A O 1
ATOM 584 N N . ALA A 1 83 ? 2.225 26.606 -3.629 1.00 44.62 83 ALA A N 1
ATOM 585 C CA . ALA A 1 83 ? 0.993 26.385 -2.892 1.00 44.62 83 ALA A CA 1
ATOM 586 C C . ALA A 1 83 ? -0.222 26.882 -3.688 1.00 44.62 83 ALA A C 1
ATOM 588 O O . ALA A 1 83 ? -0.154 27.990 -4.202 1.00 44.62 83 ALA A O 1
ATOM 589 N N . LEU A 1 84 ? -1.296 26.083 -3.738 1.00 37.44 84 LEU A N 1
ATOM 590 C CA . LEU A 1 84 ? -2.732 26.404 -3.903 1.00 37.44 84 LEU A CA 1
ATOM 591 C C . LEU A 1 84 ? -3.442 25.038 -4.075 1.00 37.44 84 LEU A C 1
ATOM 593 O O . LEU A 1 84 ? -2.972 24.203 -4.829 1.00 37.44 84 LEU A O 1
ATOM 597 N N . ALA A 1 85 ? -4.567 24.687 -3.469 1.00 33.28 85 ALA A N 1
ATOM 598 C CA . ALA A 1 85 ? -5.407 25.324 -2.480 1.00 33.28 85 ALA A CA 1
ATOM 599 C C . ALA A 1 85 ? -6.436 24.282 -2.005 1.00 33.28 85 ALA A C 1
ATOM 601 O O . ALA A 1 85 ? -6.830 23.389 -2.751 1.00 33.28 85 ALA A O 1
ATOM 602 N N . SER A 1 86 ? -6.921 24.498 -0.784 1.00 36.34 86 SER A N 1
ATOM 603 C CA . SER A 1 86 ? -8.226 24.088 -0.257 1.00 36.34 86 SER A CA 1
ATOM 604 C C . SER A 1 86 ? -8.573 22.599 -0.254 1.00 36.34 86 SER A C 1
ATOM 606 O O . SER A 1 86 ? -8.926 21.994 -1.264 1.00 36.34 86 SER A O 1
ATOM 608 N N . GLY A 1 87 ? -8.634 22.058 0.961 1.00 43.12 87 GLY A N 1
ATOM 609 C CA . GLY A 1 87 ? -9.406 20.862 1.220 1.00 43.12 87 GLY A CA 1
ATOM 610 C C . GLY A 1 87 ? -10.864 21.024 0.798 1.00 43.12 87 GLY A C 1
ATOM 611 O O . GLY A 1 87 ? -11.479 22.068 1.002 1.00 43.12 87 GLY A O 1
ATOM 612 N N . ARG A 1 88 ? -11.421 19.931 0.287 1.00 33.75 88 ARG A N 1
ATOM 613 C CA . ARG A 1 88 ? -12.791 19.521 0.575 1.00 33.75 88 ARG A CA 1
ATOM 614 C C . ARG A 1 88 ? -12.784 18.013 0.765 1.00 33.75 88 ARG A C 1
ATOM 616 O O . ARG A 1 88 ? -12.712 17.243 -0.183 1.00 33.75 88 ARG A O 1
ATOM 623 N N . CYS A 1 89 ? -12.854 17.626 2.033 1.00 38.91 89 CYS A N 1
ATOM 624 C CA . CYS A 1 89 ? -13.590 16.439 2.419 1.00 38.91 89 CYS A CA 1
ATOM 625 C C . CYS A 1 89 ? -15.038 16.656 1.953 1.00 38.91 89 CYS A C 1
ATOM 627 O O . CYS A 1 89 ? -15.677 17.617 2.377 1.00 38.91 89 CYS A O 1
ATOM 629 N N . SER A 1 90 ? -15.521 15.826 1.036 1.00 40.91 90 SER A N 1
ATOM 630 C CA . SER A 1 90 ? -16.944 15.706 0.738 1.00 40.91 90 SER A CA 1
ATOM 631 C C . SER A 1 90 ? -17.207 14.275 0.308 1.00 40.91 90 SER A C 1
ATOM 633 O O . SER A 1 90 ? -16.777 13.842 -0.755 1.00 40.91 90 SER A O 1
ATOM 635 N N . THR A 1 91 ? -17.907 13.559 1.179 1.00 43.12 91 THR A N 1
ATOM 636 C CA . THR A 1 91 ? -18.813 12.459 0.851 1.00 43.12 91 THR A CA 1
ATOM 637 C C . THR A 1 91 ? -19.484 12.651 -0.511 1.00 43.12 91 THR A C 1
ATOM 639 O O . THR A 1 91 ? -20.160 13.664 -0.700 1.00 43.12 91 THR A O 1
ATOM 642 N N . LEU A 1 92 ? -19.263 11.707 -1.430 1.00 38.31 92 LEU A N 1
ATOM 643 C CA . LEU A 1 92 ? -20.237 10.865 -2.149 1.00 38.31 92 LEU A CA 1
ATOM 644 C C . LEU A 1 92 ? -19.462 9.849 -3.008 1.00 38.31 92 LEU A C 1
ATOM 646 O O . LEU A 1 92 ? -18.442 10.245 -3.614 1.00 38.31 92 LEU A O 1
#

pLDDT: mean 73.82, std 24.87, range [25.23, 96.38]

Organism: Emiliania huxleyi (strain CCMP1516) (NCBI:txid280463)